Protein AF-A0A2N9M870-F1 (afdb_monomer)

Mean predicted aligned error: 6.19 Å

Organism: NCBI:txid2043161

Nearest PDB structures (foldseek):
  7s2l-assembly2_D-2  TM=5.302E-01  e=2.280E-01  uncultured bacterium
  2x3f-assembly1_B  TM=4.631E-01  e=1.751E-01  Staphylococcus aureus subsp. aureus MRSA252
  3ag5-assembly1_A  TM=4.299E-01  e=1.259E-01  Staphylococcus aureus subsp. aureus NCTC 8325
  5kwv-assembly1_B  TM=4.714E-01  e=1.998E-01  Neisseria gonorrhoeae NCCP11945
  3inn-assembly1_B  TM=4.013E-01  e=1.871E-01  Brucella melitensis

Secondary structure (DSSP, 8-state):
-------HHHHHHHHHHHHHTT---EEEE-S---HHHHHHHHHHHTTT-SEEEE----S-GGGGTT--HHHHHHHHHHHHHHHT--EEE-GGGGGGSPTT----S------

pLDDT: mean 86.86, std 14.61, range [36.31, 98.31]

Structure (mmCIF, N/CA/C/O backbone):
data_AF-A0A2N9M870-F1
#
_entry.id   AF-A0A2N9M870-F1
#
loop_
_atom_site.group_PDB
_atom_site.id
_atom_site.type_symbol
_atom_site.label_atom_id
_atom_site.label_alt_id
_atom_site.label_comp_id
_atom_site.label_asym_id
_atom_site.label_entity_id
_atom_site.label_seq_id
_atom_site.pdbx_PDB_ins_code
_atom_site.Cartn_x
_atom_site.Cartn_y
_atom_site.Cartn_z
_atom_site.occupancy
_atom_site.B_iso_or_equiv
_atom_site.auth_seq_id
_atom_site.auth_comp_id
_atom_site.auth_asym_id
_atom_site.auth_atom_id
_atom_site.pdbx_PDB_model_num
ATOM 1 N N . MET A 1 1 ? 19.328 11.878 24.550 1.00 36.31 1 MET A N 1
ATOM 2 C CA . MET A 1 1 ? 18.049 12.052 23.831 1.00 36.31 1 MET A CA 1
ATOM 3 C C . MET A 1 1 ? 18.118 11.146 22.608 1.00 36.31 1 MET A C 1
ATOM 5 O O . MET A 1 1 ? 18.674 11.537 21.594 1.00 36.31 1 MET A O 1
ATOM 9 N N . GLY A 1 2 ? 17.770 9.870 22.789 1.00 44.09 2 GLY A N 1
ATOM 10 C CA . GLY A 1 2 ? 17.931 8.840 21.761 1.00 44.09 2 GLY A CA 1
ATOM 11 C C . GLY A 1 2 ? 16.739 8.855 20.816 1.00 44.09 2 GLY A C 1
ATOM 12 O O . GLY A 1 2 ? 15.599 8.916 21.269 1.00 44.09 2 GLY A O 1
ATOM 13 N N . VAL A 1 3 ? 17.005 8.829 19.516 1.00 44.38 3 VAL A N 1
ATOM 14 C CA . VAL A 1 3 ? 15.977 8.613 18.500 1.00 44.38 3 VAL A CA 1
ATOM 15 C C . VAL A 1 3 ? 15.349 7.236 18.740 1.00 44.38 3 VAL A C 1
ATOM 17 O O . VAL A 1 3 ? 16.008 6.212 18.589 1.00 44.38 3 VAL A O 1
ATOM 20 N N . HIS A 1 4 ? 14.089 7.197 19.176 1.00 42.50 4 HIS A N 1
ATOM 21 C CA . HIS A 1 4 ? 13.320 5.957 19.203 1.00 42.50 4 HIS A CA 1
ATOM 22 C C . HIS A 1 4 ? 13.037 5.569 17.749 1.00 42.50 4 HIS A C 1
ATOM 24 O O . HIS A 1 4 ? 12.083 6.044 17.135 1.00 42.50 4 HIS A O 1
ATOM 30 N N . ALA A 1 5 ? 13.880 4.713 17.177 1.00 46.94 5 ALA A N 1
ATOM 31 C CA . ALA A 1 5 ? 13.454 3.886 16.064 1.00 46.94 5 ALA A CA 1
ATOM 32 C C . ALA A 1 5 ? 12.402 2.924 16.629 1.00 46.94 5 ALA A C 1
ATOM 34 O O . ALA A 1 5 ? 12.737 1.896 17.204 1.00 46.94 5 ALA A O 1
ATOM 35 N N . VAL A 1 6 ? 11.132 3.326 16.555 1.00 54.53 6 VAL A N 1
ATOM 36 C CA . VAL A 1 6 ? 9.982 2.481 16.890 1.00 54.53 6 VAL A CA 1
ATOM 37 C C . VAL A 1 6 ? 10.107 1.220 16.035 1.00 54.53 6 VAL A C 1
ATOM 39 O O . VAL A 1 6 ? 10.134 1.333 14.796 1.00 54.53 6 VAL A O 1
ATOM 42 N N . PHE A 1 7 ? 10.279 0.063 16.684 1.00 59.41 7 PHE A N 1
ATOM 43 C CA . PHE A 1 7 ? 10.456 -1.212 15.995 1.00 59.41 7 PHE A CA 1
ATOM 44 C C . PHE A 1 7 ? 9.234 -1.465 15.095 1.00 59.41 7 PHE A C 1
ATOM 46 O O . PHE A 1 7 ? 8.151 -0.948 15.380 1.00 59.41 7 PHE A O 1
ATOM 53 N N . PRO A 1 8 ? 9.366 -2.206 13.982 1.00 63.94 8 PRO A N 1
ATOM 54 C CA . PRO A 1 8 ? 8.231 -2.501 13.105 1.00 63.94 8 PRO A CA 1
ATOM 55 C C . PRO A 1 8 ? 7.004 -3.028 13.869 1.00 63.94 8 PRO A C 1
ATOM 57 O O . PRO A 1 8 ? 5.889 -2.567 13.624 1.00 63.94 8 PRO A O 1
ATOM 60 N N . ASP A 1 9 ? 7.233 -3.884 14.867 1.00 72.19 9 ASP A N 1
ATOM 61 C CA . ASP A 1 9 ? 6.189 -4.468 15.716 1.00 72.19 9 ASP A CA 1
ATOM 62 C C . ASP A 1 9 ? 5.413 -3.415 16.519 1.00 72.19 9 ASP A C 1
ATOM 64 O O . ASP A 1 9 ? 4.189 -3.489 16.618 1.00 72.19 9 ASP A O 1
ATOM 68 N N . ASP A 1 10 ? 6.091 -2.376 17.011 1.00 80.50 10 ASP A N 1
ATOM 69 C CA . ASP A 1 10 ? 5.455 -1.282 17.749 1.00 80.50 10 ASP A CA 1
ATOM 70 C C . ASP A 1 10 ? 4.529 -0.452 16.839 1.00 80.50 10 ASP A C 1
ATOM 72 O O . ASP A 1 10 ? 3.497 0.056 17.283 1.00 80.50 10 ASP A O 1
ATOM 76 N N . ARG A 1 11 ? 4.858 -0.324 15.544 1.00 86.00 11 ARG A N 1
ATOM 77 C CA . ARG A 1 11 ? 4.012 0.396 14.571 1.00 86.00 11 ARG A CA 1
ATOM 78 C C . ARG A 1 11 ? 2.778 -0.410 14.198 1.00 86.00 11 ARG A C 1
ATOM 80 O O . ARG A 1 11 ? 1.691 0.157 14.110 1.00 86.00 11 ARG A O 1
ATOM 87 N N . LEU A 1 12 ? 2.934 -1.719 14.003 1.00 91.38 12 LEU A N 1
ATOM 88 C CA . LEU A 1 12 ? 1.811 -2.621 13.744 1.00 91.38 12 LEU A CA 1
ATOM 89 C C . LEU A 1 12 ? 0.869 -2.681 14.950 1.00 91.38 12 LEU A C 1
ATOM 91 O O . LEU A 1 12 ? -0.345 -2.581 14.783 1.00 91.38 12 LEU A O 1
ATOM 95 N N . ALA A 1 13 ? 1.423 -2.758 16.163 1.00 93.19 13 ALA A N 1
ATOM 96 C CA . ALA A 1 13 ? 0.651 -2.698 17.398 1.00 93.19 13 ALA A CA 1
ATOM 97 C C . ALA A 1 13 ? -0.111 -1.371 17.533 1.00 93.19 13 ALA A C 1
ATOM 99 O O . ALA A 1 13 ? -1.284 -1.378 17.902 1.00 93.19 13 ALA A O 1
ATOM 100 N N . ALA A 1 14 ? 0.515 -0.241 17.186 1.00 93.44 14 ALA A N 1
ATOM 101 C CA . ALA A 1 14 ? -0.146 1.060 17.197 1.00 93.44 14 ALA A CA 1
ATOM 102 C C . ALA A 1 14 ? -1.294 1.146 16.178 1.00 93.44 14 ALA A C 1
ATOM 104 O O . ALA A 1 14 ? -2.386 1.575 16.545 1.00 93.44 14 ALA A O 1
ATOM 105 N N . LEU A 1 15 ? -1.085 0.703 14.929 1.00 94.94 15 LEU A N 1
ATOM 106 C CA . LEU A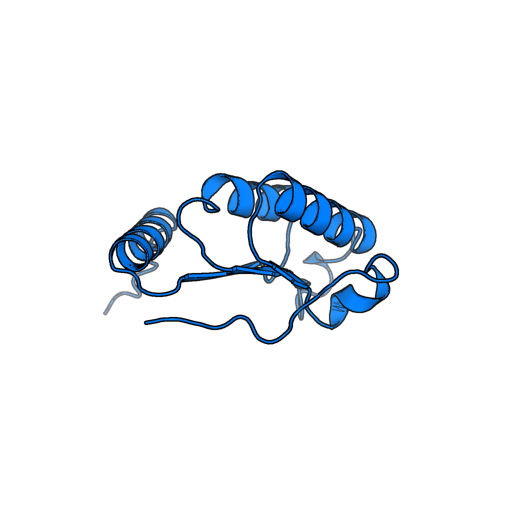 1 15 ? -2.148 0.649 13.915 1.00 94.94 15 LEU A CA 1
ATOM 107 C C . LEU A 1 15 ? -3.321 -0.202 14.403 1.00 94.94 15 LEU A C 1
ATOM 109 O O . LEU A 1 15 ? -4.462 0.250 14.372 1.00 94.94 15 LEU A O 1
ATOM 113 N N . LYS A 1 16 ? -3.036 -1.390 14.938 1.00 96.44 16 LYS A N 1
ATOM 114 C CA . LYS A 1 16 ? -4.066 -2.266 15.493 1.00 96.44 16 LYS A CA 1
ATOM 115 C C . LYS A 1 16 ? -4.832 -1.600 16.637 1.00 96.44 16 LYS A C 1
ATOM 117 O O . LYS A 1 16 ? -6.057 -1.585 16.614 1.00 96.44 16 LYS A O 1
ATOM 122 N N . ALA A 1 17 ? -4.131 -0.981 17.585 1.00 96.50 17 ALA A N 1
ATOM 123 C CA . ALA A 1 17 ? -4.755 -0.299 18.716 1.00 96.50 17 ALA A CA 1
ATOM 124 C C . ALA A 1 17 ? -5.588 0.930 18.304 1.00 96.50 17 ALA A C 1
ATOM 126 O O . ALA A 1 17 ? -6.564 1.258 18.977 1.00 96.50 17 ALA A O 1
ATOM 127 N N . PHE A 1 18 ? -5.212 1.634 17.232 1.00 95.75 18 PHE A N 1
ATOM 128 C CA . PHE A 1 18 ? -6.014 2.731 16.687 1.00 95.75 18 PHE A CA 1
ATOM 129 C C . PHE A 1 18 ? -7.277 2.217 16.004 1.00 95.75 18 PHE A C 1
ATOM 131 O O . PHE A 1 18 ? -8.365 2.700 16.319 1.00 95.75 18 PHE A O 1
ATOM 138 N N . HIS A 1 19 ? -7.148 1.191 15.165 1.00 96.06 19 HIS A N 1
ATOM 139 C CA . HIS A 1 19 ? -8.285 0.565 14.501 1.00 96.06 19 HIS A CA 1
ATOM 140 C C . HIS A 1 19 ? -9.299 -0.001 15.510 1.00 96.06 19 HIS A C 1
ATOM 142 O O . HIS A 1 19 ? -10.491 0.272 15.416 1.00 96.06 19 HIS A O 1
ATOM 148 N N . GLU A 1 20 ? -8.832 -0.694 16.556 1.00 96.31 20 GLU A N 1
ATOM 149 C CA . GLU A 1 20 ? -9.680 -1.213 17.646 1.00 96.31 20 GLU A CA 1
ATOM 150 C C . GLU A 1 20 ? -10.431 -0.110 18.416 1.00 96.31 20 GLU A C 1
ATOM 152 O O . GLU A 1 20 ? -11.459 -0.377 19.038 1.00 96.31 20 GLU A O 1
ATOM 157 N N . LYS A 1 21 ? -9.944 1.136 18.369 1.00 96.50 21 LYS A N 1
ATOM 158 C CA . LYS A 1 21 ? -10.600 2.315 18.958 1.00 96.50 21 LYS A CA 1
ATOM 159 C C . LYS A 1 21 ? -11.516 3.056 17.980 1.00 96.50 21 LYS A C 1
ATOM 161 O O . LYS A 1 21 ? -12.025 4.113 18.340 1.00 96.50 21 LYS A O 1
ATOM 166 N N . GLY A 1 22 ? -11.717 2.534 16.771 1.00 94.75 22 GLY A N 1
ATOM 167 C CA . GLY A 1 22 ? -12.519 3.171 15.725 1.00 94.75 22 GLY A CA 1
ATOM 168 C C . GLY A 1 22 ? -11.817 4.327 15.009 1.00 94.75 22 GLY A C 1
ATOM 169 O O . GLY A 1 22 ? -12.457 5.040 14.244 1.00 94.75 22 GLY A O 1
ATOM 170 N N . ILE A 1 23 ? -10.513 4.524 15.233 1.00 94.69 23 ILE A N 1
ATOM 171 C CA . ILE A 1 23 ? -9.737 5.550 14.532 1.00 94.69 23 ILE A CA 1
ATOM 172 C C . ILE A 1 23 ? -9.336 4.989 13.173 1.00 94.69 23 ILE A C 1
ATOM 174 O O . ILE A 1 23 ? -8.639 3.977 13.112 1.00 94.69 23 ILE A O 1
ATOM 178 N N . PHE A 1 24 ? -9.724 5.678 12.100 1.00 94.25 24 PHE A N 1
ATOM 179 C CA . PHE A 1 24 ? -9.385 5.290 10.734 1.00 94.25 24 PHE A CA 1
ATOM 180 C C . PHE A 1 24 ? -7.870 5.136 10.530 1.00 94.25 24 PHE A C 1
ATOM 182 O O . PHE A 1 24 ? -7.099 6.084 10.724 1.00 94.25 24 PHE A O 1
ATOM 189 N N . THR A 1 25 ? -7.439 3.960 10.079 1.00 95.62 25 THR A N 1
ATOM 190 C CA . THR A 1 25 ? -6.031 3.635 9.832 1.00 95.62 25 THR A CA 1
ATOM 191 C C . THR A 1 25 ? -5.714 3.528 8.348 1.00 95.62 25 THR A C 1
ATOM 193 O O . THR A 1 25 ? -6.500 3.059 7.532 1.00 95.62 25 THR A O 1
ATOM 196 N N . TRP A 1 26 ? -4.514 3.944 7.961 1.00 95.19 26 TRP A N 1
ATOM 197 C CA . TRP A 1 26 ? -4.072 3.804 6.580 1.00 95.19 26 TRP A CA 1
ATOM 198 C C . TRP A 1 26 ? -2.573 3.569 6.497 1.00 95.19 26 TRP A C 1
ATOM 200 O O . TRP A 1 26 ? -1.810 3.987 7.370 1.00 95.19 26 TRP A O 1
ATOM 210 N N . VAL A 1 27 ? -2.160 2.905 5.422 1.00 95.12 27 VAL A N 1
ATOM 211 C CA . VAL A 1 27 ? -0.757 2.609 5.120 1.00 95.12 27 VAL A CA 1
ATOM 212 C C . VAL A 1 27 ? -0.459 3.072 3.700 1.00 95.12 27 VAL A C 1
ATOM 214 O O . VAL A 1 27 ? -1.176 2.700 2.773 1.00 95.12 27 VAL A O 1
ATOM 217 N N . SER A 1 28 ? 0.594 3.877 3.526 1.00 94.50 28 SER A N 1
ATOM 218 C CA . SER A 1 28 ? 1.183 4.113 2.203 1.00 94.50 28 SER A CA 1
ATOM 219 C C . SER A 1 28 ? 2.277 3.086 1.955 1.00 94.50 28 SER A C 1
ATOM 221 O O . SER A 1 28 ? 3.196 2.949 2.763 1.00 94.50 28 SER A O 1
ATOM 223 N N . LEU A 1 29 ? 2.160 2.343 0.861 1.00 93.75 29 LEU A N 1
ATOM 224 C CA . LEU A 1 29 ? 3.134 1.354 0.416 1.00 93.75 29 LEU A CA 1
ATOM 225 C C . LEU A 1 29 ? 4.166 2.054 -0.464 1.00 93.75 29 LEU A C 1
ATOM 227 O O . LEU A 1 29 ? 4.260 1.809 -1.664 1.00 93.75 29 LEU A O 1
ATOM 231 N N . GLU A 1 30 ? 4.904 2.978 0.148 1.00 89.31 30 GLU A N 1
ATOM 232 C CA . GLU A 1 30 ? 5.966 3.727 -0.506 1.00 89.31 30 GLU A CA 1
ATOM 233 C C . GLU A 1 30 ? 7.127 4.048 0.462 1.00 89.31 30 GLU A C 1
ATOM 235 O O . GLU A 1 30 ? 6.905 4.254 1.660 1.00 89.31 30 GLU A O 1
ATOM 240 N N . PRO A 1 31 ? 8.371 4.125 -0.044 1.00 88.94 31 PRO A N 1
ATOM 241 C CA . PRO A 1 31 ? 8.767 3.704 -1.386 1.00 88.94 31 PRO A CA 1
ATOM 242 C C . PRO A 1 31 ? 8.623 2.184 -1.591 1.00 88.94 31 PRO A C 1
ATOM 244 O O . PRO A 1 31 ? 9.043 1.396 -0.747 1.00 88.94 31 PRO A O 1
ATOM 247 N N . THR A 1 32 ? 8.074 1.768 -2.737 1.00 90.06 32 THR A N 1
ATOM 248 C CA . THR A 1 32 ? 7.995 0.342 -3.098 1.00 90.06 32 THR A CA 1
ATOM 249 C C . THR A 1 32 ? 9.368 -0.156 -3.544 1.00 90.06 32 THR A C 1
ATOM 251 O O . THR A 1 32 ? 9.834 0.208 -4.621 1.00 90.06 32 THR A O 1
ATOM 254 N N . LEU A 1 33 ? 10.008 -0.985 -2.720 1.00 87.19 33 LEU A N 1
ATOM 255 C CA . LEU A 1 33 ? 11.314 -1.593 -3.013 1.00 87.19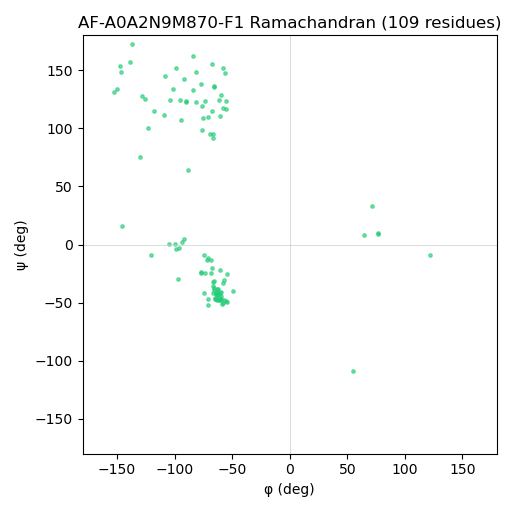 33 LEU A CA 1
ATOM 256 C C . LEU A 1 33 ? 11.201 -3.015 -3.571 1.00 87.19 33 LEU A C 1
ATOM 258 O O . LEU A 1 33 ? 12.062 -3.449 -4.328 1.00 87.19 33 LEU A O 1
ATOM 262 N N . ASP A 1 34 ? 10.148 -3.731 -3.186 1.00 88.62 34 ASP A N 1
ATOM 263 C CA . ASP A 1 34 ? 9.922 -5.129 -3.534 1.00 88.62 34 ASP A CA 1
ATOM 264 C C . ASP A 1 34 ? 8.416 -5.404 -3.604 1.00 88.62 34 ASP A C 1
ATOM 266 O O . ASP A 1 34 ? 7.660 -5.003 -2.714 1.00 88.62 34 ASP A O 1
ATOM 270 N N . VAL A 1 35 ? 7.987 -6.085 -4.669 1.00 93.44 35 VAL A N 1
ATOM 271 C CA . VAL A 1 35 ? 6.572 -6.405 -4.907 1.00 93.44 35 VAL A CA 1
ATOM 272 C C . VAL A 1 35 ? 6.046 -7.342 -3.824 1.00 93.44 35 VAL A C 1
ATOM 274 O O . VAL A 1 35 ? 4.980 -7.089 -3.260 1.00 93.44 35 VAL A O 1
ATOM 277 N N . GLU A 1 36 ? 6.797 -8.396 -3.501 1.00 95.62 36 GLU A N 1
ATOM 278 C CA . GLU A 1 36 ? 6.346 -9.417 -2.551 1.00 95.62 36 GLU A CA 1
ATOM 279 C C . GLU A 1 36 ? 6.199 -8.849 -1.141 1.00 95.62 36 GLU A C 1
ATOM 281 O O . GLU A 1 36 ? 5.221 -9.136 -0.454 1.00 95.62 36 GLU A O 1
ATOM 286 N N . SER A 1 37 ? 7.119 -7.979 -0.729 1.00 94.12 37 SER A N 1
ATOM 287 C CA . SER A 1 37 ? 7.075 -7.301 0.564 1.00 94.12 37 SER A CA 1
ATOM 288 C C . SER A 1 37 ? 5.832 -6.424 0.700 1.00 94.12 37 SER A C 1
ATOM 290 O O . SER A 1 37 ? 5.142 -6.497 1.718 1.00 94.12 37 SER A O 1
ATOM 292 N N . SER A 1 38 ? 5.490 -5.635 -0.324 1.00 96.00 38 SER A N 1
ATOM 293 C CA . SER A 1 38 ? 4.275 -4.814 -0.298 1.00 96.00 38 SER A CA 1
ATOM 294 C C . SER A 1 38 ? 3.008 -5.677 -0.219 1.00 96.00 38 SER A C 1
ATOM 296 O O . SER A 1 38 ? 2.113 -5.379 0.573 1.00 96.00 38 SER A O 1
ATOM 298 N N . LEU A 1 39 ? 2.936 -6.778 -0.976 1.00 98.00 39 LEU A N 1
ATOM 299 C CA . LEU A 1 39 ? 1.810 -7.720 -0.909 1.00 98.00 39 LEU A CA 1
ATOM 300 C C . LEU A 1 39 ? 1.716 -8.396 0.469 1.00 98.00 39 LEU A C 1
ATOM 302 O O . LEU A 1 39 ? 0.624 -8.521 1.026 1.00 98.00 39 LEU A O 1
ATOM 306 N N . ALA A 1 40 ? 2.851 -8.790 1.048 1.00 97.31 40 ALA A N 1
ATOM 307 C CA . ALA A 1 40 ? 2.915 -9.399 2.371 1.00 97.31 40 ALA A CA 1
ATOM 308 C C . ALA A 1 40 ? 2.439 -8.439 3.469 1.00 97.31 40 ALA A C 1
ATOM 310 O O . ALA A 1 40 ? 1.720 -8.867 4.370 1.00 97.31 40 ALA A O 1
ATOM 311 N N . ILE A 1 41 ? 2.767 -7.145 3.377 1.00 96.06 41 ILE A N 1
ATOM 312 C CA . ILE A 1 41 ? 2.262 -6.121 4.303 1.00 96.06 41 ILE A CA 1
ATOM 313 C C . ILE A 1 41 ? 0.738 -6.048 4.234 1.00 96.06 41 ILE A C 1
ATOM 315 O O . ILE A 1 41 ? 0.084 -6.087 5.277 1.00 96.06 41 ILE A O 1
ATOM 319 N N . VAL A 1 42 ? 0.156 -5.995 3.034 1.00 97.75 42 VAL A N 1
ATOM 320 C CA . VAL A 1 42 ? -1.306 -5.980 2.865 1.00 97.75 42 VAL A CA 1
ATOM 321 C C . VAL A 1 42 ? -1.926 -7.225 3.505 1.00 97.75 42 VAL A C 1
ATOM 323 O O . VAL A 1 42 ? -2.808 -7.108 4.354 1.00 97.75 42 VAL A O 1
ATOM 326 N N . VAL A 1 43 ? -1.410 -8.420 3.200 1.00 98.06 43 VAL A N 1
ATOM 327 C CA . VAL A 1 43 ? -1.903 -9.678 3.7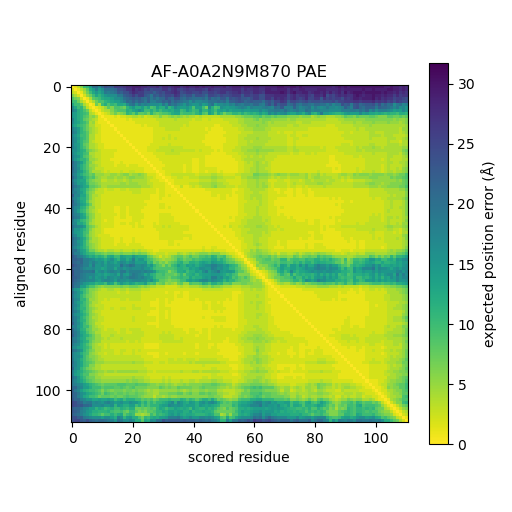89 1.00 98.06 43 VAL A CA 1
ATOM 328 C C . VAL A 1 43 ? -1.766 -9.692 5.313 1.00 98.06 43 VAL A C 1
ATOM 330 O O . VAL A 1 43 ? -2.688 -10.122 5.998 1.00 98.06 43 VAL A O 1
ATOM 333 N N . ALA A 1 44 ? -0.664 -9.203 5.872 1.00 96.88 44 ALA A N 1
ATOM 334 C CA . ALA A 1 44 ? -0.440 -9.218 7.315 1.00 96.88 44 ALA A CA 1
ATOM 335 C C . ALA A 1 44 ? -1.297 -8.194 8.079 1.00 96.88 44 ALA A C 1
ATOM 337 O O . ALA A 1 44 ? -1.549 -8.379 9.270 1.00 96.88 44 ALA A O 1
ATOM 338 N N . THR A 1 45 ? -1.731 -7.114 7.420 1.00 97.25 45 THR A N 1
ATOM 339 C CA . THR A 1 45 ? -2.303 -5.940 8.103 1.00 97.25 45 THR A CA 1
ATOM 340 C C . THR A 1 45 ? -3.739 -5.600 7.708 1.00 97.25 45 THR A C 1
ATOM 342 O O . THR A 1 45 ? -4.370 -4.798 8.391 1.00 97.25 45 THR A O 1
ATOM 345 N N . HIS A 1 46 ? -4.306 -6.242 6.679 1.00 97.06 46 HIS A N 1
ATOM 346 C CA . HIS A 1 46 ? -5.662 -5.959 6.179 1.00 97.06 46 HIS A CA 1
ATOM 347 C C . HIS A 1 46 ? -6.775 -6.034 7.237 1.00 97.06 46 HIS A C 1
ATOM 349 O O . HIS A 1 46 ? -7.800 -5.382 7.083 1.00 97.06 46 HIS A O 1
ATOM 355 N N . GLY A 1 47 ? -6.582 -6.799 8.318 1.00 97.00 47 GLY A N 1
ATOM 356 C CA . GLY A 1 47 ? -7.549 -6.892 9.415 1.00 97.00 47 GLY A CA 1
ATOM 357 C C . GLY A 1 47 ? -7.605 -5.669 10.338 1.00 97.00 47 GLY A C 1
ATOM 358 O O . GLY A 1 47 ? -8.473 -5.621 11.201 1.00 97.00 47 GLY A O 1
ATOM 359 N N . PHE A 1 48 ? -6.674 -4.719 10.210 1.00 96.62 48 PHE A N 1
ATOM 360 C CA . PHE A 1 48 ? -6.624 -3.506 11.035 1.00 96.62 48 PHE A CA 1
ATOM 361 C C . PHE A 1 48 ? -6.120 -2.263 10.279 1.00 96.62 48 PHE A C 1
ATOM 363 O O . PHE A 1 48 ? -5.739 -1.262 10.892 1.00 96.62 48 PHE A O 1
ATOM 370 N N . VAL A 1 49 ? -6.101 -2.320 8.945 1.00 96.81 49 VAL A N 1
ATOM 371 C CA . VAL A 1 49 ? -5.780 -1.196 8.059 1.00 96.81 49 VAL A CA 1
ATOM 372 C C . VAL A 1 49 ? -6.996 -0.900 7.191 1.00 96.81 49 VAL A C 1
ATOM 374 O O . VAL A 1 49 ? -7.385 -1.717 6.360 1.00 96.81 49 VAL A O 1
ATOM 377 N N . ASP A 1 50 ? -7.581 0.283 7.368 1.00 95.62 50 ASP A N 1
ATOM 378 C CA . ASP A 1 50 ? -8.819 0.674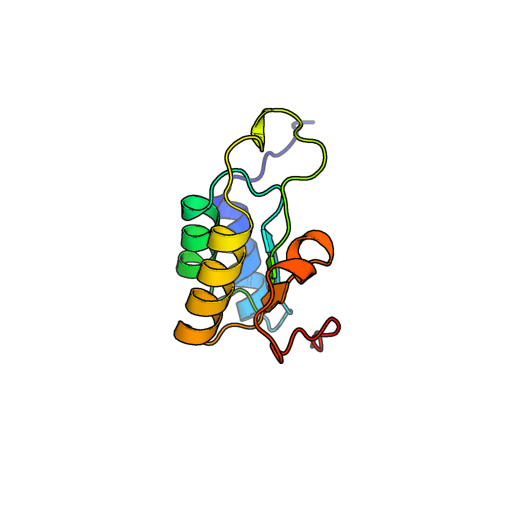 6.688 1.00 95.62 50 ASP A CA 1
ATOM 379 C C . ASP A 1 50 ? -8.624 1.073 5.219 1.00 95.62 50 ASP A C 1
ATOM 3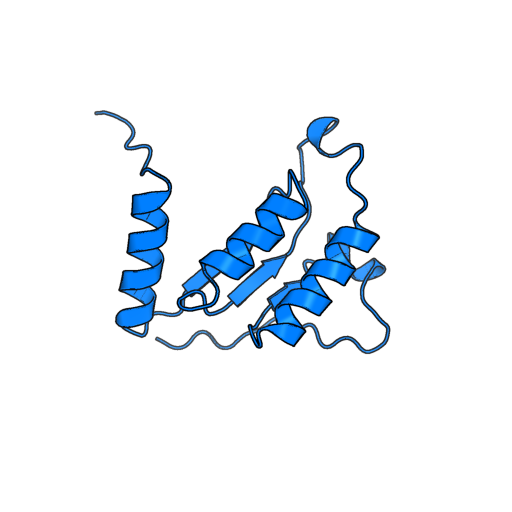81 O O . ASP A 1 50 ? -9.586 1.036 4.439 1.00 95.62 50 ASP A O 1
ATOM 385 N N . LEU A 1 51 ? -7.406 1.489 4.852 1.00 95.75 51 LEU A N 1
ATOM 386 C CA . LEU A 1 51 ? -7.035 1.925 3.507 1.00 95.75 51 LEU A CA 1
ATOM 387 C C . LEU A 1 51 ? -5.547 1.700 3.207 1.00 95.75 51 LEU A C 1
ATOM 389 O O . LEU A 1 51 ? -4.674 2.180 3.933 1.00 95.75 51 LEU A O 1
ATOM 393 N N . PHE A 1 52 ? -5.260 1.095 2.056 1.00 96.31 52 PHE A N 1
ATOM 394 C CA . PHE A 1 52 ? -3.913 1.046 1.485 1.00 96.31 52 PHE A CA 1
ATOM 395 C C . PHE A 1 52 ? -3.744 2.071 0.363 1.00 96.31 52 PHE A C 1
ATOM 397 O O . PHE A 1 52 ? -4.583 2.173 -0.528 1.00 96.31 52 PHE A O 1
ATOM 404 N N . LYS A 1 53 ? -2.643 2.818 0.366 1.00 95.62 53 LYS A N 1
ATOM 405 C CA . LYS A 1 53 ? -2.223 3.646 -0.771 1.00 95.62 53 LYS A CA 1
ATOM 406 C C . LYS A 1 53 ? -1.067 2.945 -1.468 1.00 95.62 53 LYS A C 1
ATOM 408 O O . LYS A 1 53 ? -0.087 2.588 -0.820 1.00 95.62 53 LYS A O 1
ATOM 413 N N . VAL A 1 54 ? -1.203 2.700 -2.763 1.00 95.81 54 VAL A N 1
ATOM 414 C CA . VAL A 1 54 ? -0.250 1.932 -3.568 1.00 95.81 54 VAL A CA 1
ATOM 415 C C . VAL A 1 54 ? 0.462 2.901 -4.502 1.00 95.81 54 VAL A C 1
ATOM 417 O O . VAL A 1 54 ? -0.175 3.434 -5.410 1.00 95.81 54 VAL A O 1
ATOM 420 N N . GLY A 1 55 ? 1.758 3.126 -4.282 1.00 93.25 55 GLY A N 1
ATOM 421 C CA . GLY A 1 55 ? 2.571 4.079 -5.047 1.00 93.25 55 GLY A CA 1
ATOM 422 C C . GLY A 1 55 ? 3.953 3.535 -5.410 1.00 93.25 55 GLY A C 1
ATOM 423 O O . GLY A 1 55 ? 4.349 2.445 -4.979 1.00 93.25 55 GLY A O 1
ATOM 424 N N . LYS A 1 56 ? 4.703 4.267 -6.243 1.00 89.00 56 LYS A N 1
ATOM 425 C CA . LYS A 1 56 ? 6.058 3.863 -6.656 1.00 89.00 56 LYS A CA 1
ATOM 426 C C . LYS A 1 56 ? 7.122 4.284 -5.647 1.00 89.00 56 LYS A C 1
ATOM 428 O O . LYS A 1 56 ? 6.967 5.197 -4.845 1.00 89.00 56 LYS A O 1
ATOM 433 N N . ALA A 1 57 ? 8.284 3.647 -5.756 1.00 81.69 57 ALA A N 1
ATOM 434 C CA . ALA A 1 57 ? 9.526 4.189 -5.221 1.00 81.69 57 ALA A CA 1
ATOM 435 C C . ALA A 1 57 ? 9.927 5.467 -5.980 1.00 81.69 57 ALA A C 1
ATOM 437 O O . ALA A 1 57 ? 10.584 5.411 -7.023 1.00 81.69 57 ALA A O 1
ATOM 438 N N . ASN A 1 58 ? 9.560 6.626 -5.441 1.00 71.56 58 ASN A N 1
ATOM 439 C CA . ASN A 1 58 ? 10.046 7.916 -5.923 1.00 71.56 58 ASN A CA 1
ATOM 440 C C . ASN A 1 58 ? 11.448 8.211 -5.347 1.00 71.56 58 ASN A C 1
ATOM 442 O O . ASN A 1 58 ? 11.777 7.794 -4.240 1.00 71.56 58 ASN A O 1
ATOM 446 N N . TYR A 1 59 ? 12.295 8.923 -6.101 1.00 70.56 59 TYR A N 1
ATOM 447 C CA . TYR A 1 59 ? 13.631 9.401 -5.677 1.00 70.56 59 TYR A CA 1
ATOM 448 C C . TYR A 1 59 ? 14.704 8.339 -5.359 1.00 70.56 59 TYR A C 1
ATOM 450 O O . TYR A 1 59 ? 15.795 8.689 -4.916 1.00 70.56 59 TYR A O 1
ATOM 458 N N . LEU A 1 60 ? 14.445 7.059 -5.636 1.00 70.69 60 LEU A N 1
ATOM 459 C CA . LEU A 1 60 ? 15.372 5.956 -5.345 1.00 70.69 60 LEU A CA 1
ATOM 460 C C . LEU A 1 60 ? 16.300 5.561 -6.506 1.00 70.69 60 LEU A C 1
ATOM 462 O O . LEU A 1 60 ? 17.120 4.658 -6.356 1.00 70.69 60 LEU A 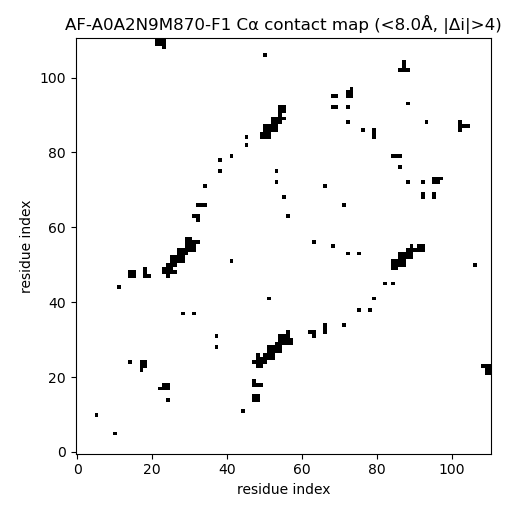O 1
ATOM 466 N N . GLY A 1 61 ? 16.228 6.256 -7.645 1.00 69.81 61 GLY A N 1
ATOM 467 C CA . GLY A 1 61 ? 17.190 6.121 -8.743 1.00 69.81 61 GLY A CA 1
ATOM 468 C C . GLY A 1 61 ? 17.353 4.680 -9.233 1.00 69.81 61 GLY A C 1
ATOM 469 O O . GLY A 1 61 ? 16.476 4.143 -9.900 1.00 69.81 61 GLY A O 1
ATOM 470 N N . GLU A 1 62 ? 18.501 4.064 -8.941 1.00 66.69 62 GLU A N 1
ATOM 471 C CA . GLU A 1 62 ? 18.822 2.703 -9.388 1.00 66.69 62 GLU A CA 1
ATOM 472 C C . GLU A 1 62 ? 18.126 1.604 -8.586 1.00 66.69 62 GLU A C 1
ATOM 474 O O . GLU A 1 62 ? 17.893 0.529 -9.126 1.00 66.69 62 GLU A O 1
ATOM 479 N N . TYR A 1 63 ? 17.734 1.873 -7.339 1.00 66.19 63 TYR A N 1
ATOM 480 C CA . TYR A 1 63 ? 17.101 0.880 -6.463 1.00 66.19 63 TYR A CA 1
ATOM 481 C C . TYR A 1 63 ? 15.674 0.517 -6.890 1.00 66.19 63 TYR A C 1
ATOM 483 O O . TYR A 1 63 ? 15.119 -0.458 -6.400 1.00 66.19 63 TYR A O 1
ATOM 491 N N . SER A 1 64 ? 15.085 1.283 -7.812 1.00 66.56 64 SER A N 1
ATOM 492 C CA . SER A 1 64 ? 13.807 0.962 -8.447 1.00 66.56 64 SER A CA 1
ATOM 493 C C . SER A 1 64 ? 13.952 0.466 -9.893 1.00 66.56 64 SER A C 1
ATOM 495 O O . SER A 1 64 ? 12.949 0.150 -10.541 1.00 66.56 64 SER A O 1
ATOM 497 N N . LYS A 1 65 ? 15.186 0.360 -10.418 1.00 65.81 65 LYS A N 1
ATOM 498 C CA . LYS A 1 65 ? 15.450 -0.238 -11.734 1.00 65.81 65 LYS A CA 1
ATOM 499 C C . LYS A 1 65 ? 15.226 -1.747 -11.631 1.00 65.81 65 LYS A C 1
ATOM 501 O O . LYS A 1 65 ? 16.012 -2.450 -11.010 1.00 65.81 65 LYS A O 1
ATOM 506 N N . GLY A 1 66 ? 14.164 -2.235 -12.263 1.00 78.31 66 GLY A N 1
ATOM 507 C CA . GLY A 1 66 ? 13.860 -3.668 -12.348 1.00 78.31 66 GLY A CA 1
ATOM 508 C C . GLY A 1 66 ? 12.498 -4.063 -11.787 1.00 78.31 66 GLY A C 1
ATOM 509 O O . GLY A 1 66 ? 12.071 -5.187 -12.022 1.00 78.31 66 GLY A O 1
ATOM 510 N N . LEU A 1 67 ? 11.792 -3.152 -11.110 1.00 88.25 67 LEU A N 1
ATOM 511 C CA . LEU A 1 67 ? 10.401 -3.393 -10.741 1.00 88.25 67 LEU A CA 1
ATOM 512 C C . LEU A 1 67 ? 9.504 -3.269 -11.975 1.00 88.25 67 LEU A C 1
ATOM 514 O O . LEU A 1 67 ? 9.469 -2.227 -12.635 1.00 88.25 67 LEU A O 1
ATOM 518 N N . ASP A 1 68 ? 8.759 -4.334 -12.258 1.00 93.25 68 ASP A N 1
ATOM 519 C CA . ASP A 1 68 ? 7.649 -4.286 -13.198 1.00 93.25 68 ASP A CA 1
ATOM 520 C C . ASP A 1 68 ? 6.459 -3.603 -12.517 1.00 93.25 68 ASP A C 1
ATOM 522 O O . ASP A 1 68 ? 5.720 -4.181 -11.719 1.00 93.25 68 ASP A O 1
ATOM 526 N N . TRP A 1 69 ? 6.297 -2.317 -12.813 1.00 93.56 69 TRP A N 1
ATOM 527 C CA . TRP A 1 69 ? 5.226 -1.514 -12.242 1.00 93.56 69 TRP A CA 1
ATOM 528 C C . TRP A 1 69 ? 3.835 -1.914 -12.741 1.00 93.56 69 TRP A C 1
ATOM 530 O O . TRP A 1 69 ? 2.853 -1.652 -12.042 1.00 93.56 69 TRP A O 1
ATOM 540 N N . GLN A 1 70 ? 3.739 -2.531 -13.922 1.00 95.31 70 GLN A N 1
ATOM 541 C CA . GLN A 1 70 ? 2.477 -3.058 -14.422 1.00 95.31 70 GLN A CA 1
ATOM 542 C C . GLN A 1 70 ? 2.075 -4.282 -13.604 1.00 95.31 70 GLN A C 1
ATOM 544 O O . GLN A 1 70 ? 0.972 -4.299 -13.057 1.00 95.31 70 GLN A O 1
ATOM 549 N N . ASP A 1 71 ? 2.982 -5.251 -13.458 1.00 96.12 71 ASP A N 1
ATOM 550 C CA . ASP A 1 71 ? 2.765 -6.437 -12.623 1.00 96.12 71 ASP A CA 1
ATOM 551 C C . ASP A 1 71 ? 2.407 -6.040 -11.186 1.00 96.12 71 ASP A C 1
ATOM 553 O O . ASP A 1 71 ? 1.381 -6.470 -10.659 1.00 96.12 71 ASP A O 1
ATOM 557 N N . TYR A 1 72 ? 3.177 -5.123 -10.591 1.00 96.38 72 TYR A N 1
ATOM 558 C CA . TYR A 1 72 ? 2.914 -4.614 -9.246 1.00 96.38 72 TYR A CA 1
ATOM 559 C C . TYR A 1 72 ? 1.493 -4.056 -9.098 1.00 96.38 72 TYR A C 1
ATOM 561 O O . TYR A 1 72 ? 0.773 -4.427 -8.168 1.00 96.38 72 TYR A O 1
ATOM 569 N N . THR A 1 73 ? 1.073 -3.190 -10.026 1.00 97.06 73 THR A N 1
ATOM 570 C CA . THR A 1 73 ? -0.253 -2.555 -9.980 1.00 97.06 73 THR A CA 1
ATOM 571 C C . THR A 1 73 ? -1.362 -3.595 -10.093 1.00 97.06 73 THR A C 1
ATOM 573 O O . THR A 1 73 ? -2.301 -3.585 -9.298 1.00 97.06 73 THR A O 1
ATOM 576 N N . LEU A 1 74 ? -1.252 -4.509 -11.060 1.00 97.69 74 LEU A N 1
ATOM 577 C CA . LEU A 1 74 ? -2.280 -5.515 -11.321 1.00 97.69 74 LEU A CA 1
ATOM 578 C C . LEU A 1 74 ? -2.404 -6.507 -10.163 1.00 97.69 74 LEU A C 1
ATOM 580 O O . LEU A 1 74 ? -3.518 -6.808 -9.737 1.00 97.69 74 LEU A O 1
ATOM 584 N N . ARG A 1 75 ? -1.280 -6.956 -9.596 1.00 98.31 75 ARG A N 1
ATOM 585 C CA . ARG A 1 75 ? -1.269 -7.857 -8.435 1.00 98.31 75 ARG A CA 1
ATOM 586 C C . ARG A 1 75 ? -1.808 -7.193 -7.176 1.00 98.31 75 ARG A C 1
ATOM 588 O O . ARG A 1 75 ? -2.489 -7.851 -6.394 1.00 98.31 75 ARG A O 1
ATOM 595 N N . MET A 1 76 ? -1.544 -5.902 -6.983 1.00 97.94 76 MET A N 1
ATOM 596 C CA . MET A 1 76 ? -2.123 -5.140 -5.877 1.00 97.94 76 MET A CA 1
ATOM 597 C C . MET A 1 76 ? -3.637 -5.014 -5.992 1.00 97.94 76 MET A C 1
ATOM 599 O O . MET A 1 76 ? -4.341 -5.250 -5.010 1.00 97.94 76 MET A O 1
ATOM 603 N N . ILE A 1 77 ? -4.142 -4.686 -7.183 1.00 97.06 77 ILE A N 1
ATOM 604 C CA . ILE A 1 77 ? -5.583 -4.604 -7.441 1.00 97.06 77 ILE A CA 1
ATOM 605 C C . ILE A 1 77 ? -6.246 -5.966 -7.209 1.00 97.06 77 ILE A C 1
ATOM 607 O O . ILE A 1 77 ? -7.248 -6.029 -6.498 1.00 97.06 77 ILE A O 1
ATOM 611 N N . ASP A 1 78 ? -5.671 -7.044 -7.751 1.00 97.81 78 ASP A N 1
ATOM 612 C CA . ASP A 1 78 ? -6.190 -8.405 -7.578 1.00 97.81 78 ASP A CA 1
ATOM 613 C C . ASP A 1 78 ? -6.208 -8.827 -6.103 1.00 97.81 78 ASP A C 1
ATOM 615 O O . ASP A 1 78 ? -7.233 -9.286 -5.594 1.00 97.81 78 ASP A O 1
ATOM 619 N N . LEU A 1 79 ? -5.107 -8.602 -5.375 1.00 98.31 79 LEU A N 1
ATOM 620 C CA . LEU A 1 79 ? -5.034 -8.906 -3.949 1.00 98.31 79 LEU A CA 1
ATOM 621 C C . LEU A 1 79 ? -6.097 -8.136 -3.161 1.00 98.31 79 LEU A C 1
ATOM 623 O O . LEU A 1 79 ? -6.837 -8.761 -2.401 1.00 98.31 79 LEU A O 1
ATOM 627 N N . CYS A 1 80 ? -6.183 -6.814 -3.342 1.00 96.31 80 CYS A N 1
ATOM 628 C CA . CYS A 1 80 ? -7.121 -5.968 -2.601 1.00 96.31 80 CYS A CA 1
ATOM 629 C C . CYS A 1 80 ? -8.575 -6.357 -2.885 1.00 96.31 80 CYS A C 1
ATOM 631 O O . CYS A 1 80 ? -9.369 -6.469 -1.950 1.00 96.31 80 CYS A O 1
ATOM 633 N N . ALA A 1 81 ? -8.905 -6.655 -4.147 1.00 94.94 81 ALA A N 1
ATOM 634 C CA . ALA A 1 81 ? -10.220 -7.152 -4.538 1.00 94.94 81 ALA A CA 1
ATOM 635 C C . ALA A 1 81 ? -10.534 -8.512 -3.894 1.00 94.94 81 ALA A C 1
ATOM 637 O O . ALA A 1 81 ? -11.628 -8.706 -3.365 1.00 94.94 81 ALA A O 1
ATOM 638 N N . ARG A 1 82 ? -9.571 -9.442 -3.881 1.00 97.31 82 ARG A N 1
ATOM 639 C CA . ARG A 1 82 ? -9.742 -10.791 -3.322 1.00 97.31 82 ARG A CA 1
ATOM 640 C C . ARG A 1 82 ? -9.962 -10.797 -1.811 1.00 97.31 82 ARG A C 1
ATOM 642 O O . ARG A 1 82 ? -10.726 -11.627 -1.326 1.00 97.31 82 ARG A O 1
ATOM 649 N N . ILE A 1 83 ? -9.283 -9.922 -1.070 1.00 96.75 83 ILE A N 1
ATOM 650 C CA . ILE A 1 83 ? -9.395 -9.857 0.399 1.00 96.75 83 ILE A CA 1
ATOM 651 C C . ILE A 1 83 ? -10.389 -8.791 0.884 1.00 96.75 83 ILE A C 1
ATOM 653 O O . ILE A 1 83 ? -10.628 -8.689 2.083 1.00 96.75 83 ILE A O 1
ATOM 657 N N . GLY A 1 84 ? -10.979 -8.016 -0.030 1.00 95.06 84 GLY A N 1
ATOM 658 C CA . GLY A 1 84 ? -12.036 -7.054 0.274 1.00 95.06 84 GLY A CA 1
ATOM 659 C C . GLY A 1 84 ? -11.572 -5.812 1.038 1.00 95.06 84 GLY A C 1
ATOM 660 O O . GLY A 1 84 ? -12.335 -5.288 1.848 1.00 95.06 84 GLY A O 1
ATOM 661 N N . VAL A 1 85 ? -10.346 -5.332 0.801 1.00 93.81 85 VAL A N 1
ATOM 662 C CA . VAL A 1 85 ? -9.856 -4.078 1.401 1.00 93.81 85 VAL A CA 1
ATOM 663 C C . VAL A 1 85 ? -9.951 -2.900 0.454 1.00 93.81 85 VAL A C 1
ATOM 665 O O . VAL A 1 85 ? -9.862 -3.042 -0.763 1.00 93.81 85 VAL A O 1
ATOM 668 N N . ARG A 1 86 ? -10.092 -1.707 1.034 1.00 94.88 86 ARG A N 1
ATOM 669 C CA . ARG A 1 86 ? -10.043 -0.461 0.275 1.00 94.88 86 ARG A CA 1
ATOM 670 C C . ARG A 1 86 ? -8.606 -0.118 -0.075 1.00 94.88 86 ARG A C 1
ATOM 672 O O . ARG A 1 86 ? -7.711 -0.175 0.773 1.00 94.88 86 ARG A O 1
ATOM 679 N N . HIS A 1 87 ? -8.417 0.338 -1.302 1.00 95.56 87 HIS A N 1
ATOM 680 C CA . HIS A 1 87 ? -7.139 0.827 -1.782 1.00 95.56 87 HIS A CA 1
ATOM 681 C C . HIS A 1 87 ? -7.302 2.078 -2.640 1.00 95.56 87 HIS A C 1
ATOM 683 O O . HIS A 1 87 ? -8.354 2.335 -3.221 1.00 95.56 87 HIS A O 1
ATOM 689 N N . TYR A 1 88 ? -6.224 2.845 -2.715 1.00 95.31 88 TYR A N 1
ATOM 690 C CA . TYR A 1 88 ? -6.043 3.954 -3.635 1.00 95.31 88 TYR A CA 1
ATOM 691 C C . TYR A 1 88 ? -4.752 3.727 -4.418 1.00 95.31 88 TYR A C 1
ATOM 693 O O . TYR A 1 88 ? -3.690 3.540 -3.823 1.00 95.31 88 TYR A O 1
ATOM 701 N N . ILE A 1 89 ? -4.837 3.743 -5.746 1.00 95.94 89 ILE A N 1
ATOM 702 C CA . ILE A 1 89 ? -3.671 3.669 -6.629 1.00 95.94 89 ILE A CA 1
ATOM 703 C C . ILE A 1 89 ? -3.182 5.089 -6.907 1.00 95.94 89 ILE A C 1
ATOM 705 O O . ILE A 1 89 ? -3.932 5.930 -7.420 1.00 95.94 89 ILE A O 1
ATOM 709 N N . GLU A 1 90 ? -1.924 5.360 -6.580 1.00 93.56 90 GLU A N 1
ATOM 710 C CA . GLU A 1 90 ? -1.320 6.667 -6.786 1.00 93.56 90 GLU A CA 1
ATOM 711 C C . GLU A 1 90 ? -1.157 7.015 -8.269 1.00 93.56 90 GLU A C 1
ATOM 713 O O . GLU A 1 90 ? -1.124 6.161 -9.159 1.00 93.56 90 GLU A O 1
ATOM 718 N N . ARG A 1 91 ? -1.100 8.323 -8.545 1.00 92.25 91 ARG A N 1
ATOM 719 C CA . ARG A 1 91 ? -1.184 8.890 -9.901 1.00 92.25 91 ARG A CA 1
ATOM 720 C C . ARG A 1 91 ? -0.107 8.365 -10.847 1.00 92.25 91 ARG A C 1
ATOM 722 O O . ARG A 1 91 ? -0.325 8.257 -12.049 1.00 92.25 91 ARG A O 1
ATOM 729 N N . ASP A 1 92 ? 1.066 8.070 -10.315 1.00 91.12 92 ASP A N 1
ATOM 730 C CA . ASP A 1 92 ? 2.205 7.546 -11.059 1.00 91.12 92 ASP A CA 1
ATOM 731 C C . ASP A 1 92 ? 1.991 6.118 -11.592 1.00 91.12 92 ASP A C 1
ATOM 733 O O . ASP A 1 92 ? 2.665 5.741 -12.554 1.00 91.12 92 ASP A O 1
ATOM 737 N N . LEU A 1 93 ? 1.055 5.352 -11.025 1.00 94.12 93 LEU A N 1
ATOM 738 C CA . LEU A 1 93 ? 0.645 4.014 -11.465 1.00 94.12 93 LEU A CA 1
ATOM 739 C C . LEU A 1 93 ? -0.633 4.021 -12.323 1.00 94.12 93 LEU A C 1
ATOM 741 O O . LEU A 1 93 ? -1.012 2.977 -12.850 1.00 94.12 93 LEU A O 1
ATOM 745 N N . HIS A 1 94 ? -1.287 5.174 -12.528 1.00 94.56 94 HIS A N 1
ATOM 746 C CA . HIS A 1 94 ? -2.581 5.247 -13.234 1.00 94.56 94 HIS A CA 1
ATOM 747 C C . HIS A 1 94 ? -2.557 4.667 -14.651 1.00 94.56 94 HIS A C 1
ATOM 749 O O . HIS A 1 94 ? -3.560 4.120 -15.098 1.00 94.56 94 HIS A O 1
ATOM 755 N N . HIS A 1 95 ? -1.423 4.730 -15.353 1.00 94.88 95 HIS A N 1
ATOM 756 C CA . HIS A 1 95 ? -1.301 4.152 -16.697 1.00 94.88 95 HIS A CA 1
ATOM 757 C C . HIS A 1 95 ? -1.363 2.615 -16.732 1.00 94.88 95 HIS A C 1
ATOM 759 O O . HIS A 1 95 ? -1.522 2.055 -17.811 1.00 94.88 95 HIS A O 1
ATOM 765 N N . TYR A 1 96 ? -1.249 1.937 -15.585 1.00 95.88 96 TYR A N 1
ATOM 766 C CA . TYR A 1 96 ? -1.398 0.482 -15.473 1.00 95.88 96 TYR A CA 1
ATOM 767 C C . TYR A 1 96 ? -2.782 0.056 -14.976 1.00 95.88 96 TYR A C 1
ATOM 769 O O . TYR A 1 96 ? -3.026 -1.139 -14.812 1.00 95.88 96 TYR A O 1
ATOM 777 N N . LEU A 1 97 ? -3.687 1.004 -14.715 1.00 95.19 97 LEU A N 1
ATOM 778 C CA . LEU A 1 97 ? -5.031 0.672 -14.263 1.00 95.19 97 LEU A CA 1
ATOM 779 C C . LEU A 1 97 ? -5.805 -0.062 -15.368 1.00 95.19 97 LEU A C 1
ATOM 781 O O . LEU A 1 97 ? -5.801 0.383 -16.521 1.00 95.19 97 LEU A O 1
ATOM 785 N N . PRO A 1 98 ? -6.529 -1.143 -15.028 1.00 93.44 98 PRO A N 1
ATOM 786 C CA . PRO A 1 98 ? -7.508 -1.729 -15.930 1.00 93.44 98 PRO A CA 1
ATOM 787 C C . PRO A 1 98 ? -8.549 -0.689 -16.365 1.00 93.44 98 PRO A C 1
ATOM 789 O O . PRO A 1 98 ? -8.920 0.210 -15.605 1.00 93.44 98 PRO A O 1
ATOM 792 N N . SER A 1 99 ? -9.057 -0.811 -17.591 1.00 91.69 99 SER A N 1
ATOM 793 C CA . SER A 1 99 ? -10.107 0.084 -18.082 1.00 91.69 99 SER A CA 1
ATOM 794 C C . SER A 1 99 ? -11.354 0.006 -17.198 1.00 91.69 99 SER A C 1
ATOM 796 O O . SER A 1 99 ? -11.870 -1.078 -16.944 1.00 91.69 99 SER A O 1
ATOM 798 N N . GLY A 1 100 ? -11.842 1.163 -16.747 1.00 87.38 100 GLY A N 1
ATOM 799 C CA . GLY A 1 100 ? -13.012 1.246 -15.869 1.00 87.38 100 GLY A CA 1
ATOM 800 C C . GLY A 1 100 ? -12.748 0.875 -14.406 1.00 87.38 100 GLY A C 1
ATOM 801 O O . GLY A 1 100 ? -13.707 0.763 -13.650 1.00 87.38 100 GLY A O 1
ATOM 802 N N . HIS A 1 101 ? -11.485 0.693 -13.997 1.00 88.25 101 HIS A N 1
ATOM 803 C CA . HIS A 1 101 ? -11.128 0.464 -12.595 1.00 88.25 101 HIS A CA 1
ATOM 804 C C . HIS A 1 101 ? -11.541 1.657 -11.722 1.00 88.25 101 HIS A C 1
ATOM 806 O O . HIS A 1 101 ? -11.124 2.789 -11.978 1.00 88.25 101 HIS A O 1
ATOM 812 N N . ASP A 1 102 ? -12.338 1.397 -10.684 1.00 86.88 102 ASP A N 1
ATOM 813 C CA . ASP A 1 102 ? -12.735 2.414 -9.711 1.00 86.88 102 ASP A CA 1
ATOM 814 C C . ASP A 1 102 ? -11.571 2.709 -8.753 1.00 86.88 102 ASP A C 1
ATOM 816 O O . ASP A 1 102 ? -11.066 1.823 -8.060 1.00 86.88 102 ASP A O 1
ATOM 820 N N . ASN A 1 103 ? -11.109 3.959 -8.746 1.00 87.69 103 ASN A N 1
ATOM 821 C CA . ASN A 1 103 ? -9.984 4.417 -7.933 1.00 87.69 103 ASN A CA 1
ATOM 822 C C . ASN A 1 103 ? -10.369 5.690 -7.165 1.00 87.69 103 ASN A C 1
ATOM 824 O O . ASN A 1 103 ? -9.971 6.796 -7.556 1.00 87.69 103 ASN A O 1
ATOM 828 N N . PRO A 1 104 ? -11.175 5.573 -6.098 1.00 80.69 104 PRO A N 1
ATOM 829 C CA . PRO A 1 104 ? -11.657 6.733 -5.369 1.00 80.69 104 PRO A CA 1
ATOM 830 C C . PRO A 1 104 ? -10.497 7.429 -4.644 1.00 80.69 104 PRO A C 1
ATOM 832 O O . PRO A 1 104 ? -9.906 6.897 -3.708 1.00 80.69 104 PRO A O 1
ATOM 835 N N . SER A 1 105 ? -10.191 8.664 -5.048 1.00 69.44 105 SER A N 1
ATOM 836 C CA . SER A 1 105 ? -9.175 9.507 -4.393 1.00 69.44 105 SER A CA 1
ATOM 837 C C . SER A 1 105 ? -9.611 10.031 -3.020 1.00 69.44 105 SER A C 1
ATOM 839 O O . SER A 1 105 ? -8.786 10.524 -2.250 1.00 69.44 105 SER A O 1
ATOM 841 N N . GLN A 1 106 ? -10.904 9.920 -2.705 1.00 65.56 106 GLN A N 1
ATOM 842 C CA . GLN A 1 106 ? -11.502 10.337 -1.444 1.00 65.56 106 GLN A CA 1
ATOM 843 C C . GLN A 1 106 ? -12.199 9.143 -0.799 1.00 65.56 106 GLN A C 1
ATOM 845 O O . GLN A 1 106 ? -13.319 8.785 -1.155 1.00 65.56 106 GLN A O 1
ATOM 850 N N . VAL A 1 107 ? -11.529 8.530 0.172 1.00 70.19 107 VAL A N 1
ATOM 851 C CA . VAL A 1 107 ? -12.148 7.549 1.063 1.00 70.19 107 VAL A CA 1
ATOM 852 C C . VAL A 1 107 ? -12.576 8.292 2.319 1.00 70.19 107 VAL A C 1
ATOM 854 O O . VAL A 1 107 ? -11.752 8.963 2.939 1.00 70.19 107 VAL A O 1
ATOM 857 N N . ALA A 1 108 ? -13.860 8.206 2.674 1.00 71.75 108 ALA A N 1
ATOM 858 C CA . ALA A 1 108 ? -14.375 8.821 3.891 1.00 71.75 108 ALA A CA 1
ATOM 859 C C . ALA A 1 108 ? -13.617 8.271 5.110 1.00 71.75 108 ALA A C 1
ATOM 861 O O . ALA A 1 108 ? -13.628 7.066 5.377 1.00 71.75 108 ALA A O 1
ATOM 862 N N . GLN A 1 109 ? -12.929 9.171 5.810 1.00 74.62 109 GLN A N 1
ATOM 863 C CA . GLN A 1 109 ? -12.199 8.881 7.039 1.00 74.62 109 GLN A CA 1
ATOM 864 C C . GLN A 1 109 ? -13.153 9.202 8.185 1.00 74.62 109 GLN A C 1
ATOM 866 O O . GLN A 1 109 ? -13.487 10.366 8.405 1.00 74.62 109 GLN A O 1
ATOM 871 N N . HIS A 1 110 ? -13.672 8.171 8.841 1.00 64.81 110 HIS A N 1
ATOM 872 C CA . HIS A 1 110 ? -14.550 8.336 9.995 1.00 64.81 110 HIS A CA 1
ATOM 873 C C . HIS A 1 110 ? -13.710 8.317 11.279 1.00 64.81 110 HIS A C 1
ATOM 875 O O . HIS A 1 110 ? -12.724 7.585 11.357 1.00 64.81 110 HIS A O 1
ATOM 881 N N . PHE A 1 111 ? -14.091 9.149 12.245 1.00 54.44 111 PHE A N 1
ATOM 882 C CA . PHE A 1 111 ? -13.506 9.240 13.584 1.00 54.44 111 PHE A CA 1
ATOM 883 C C . PHE A 1 111 ? -14.596 8.995 14.622 1.00 54.44 111 PHE A C 1
ATOM 885 O O . PHE A 1 111 ? -15.756 9.381 14.332 1.00 54.44 111 PHE A O 1
#

Radius of gyration: 14.86 Å; Cα contacts (8 Å, |Δi|>4): 127; chains: 1; bounding box: 33×23×42 Å

Sequence 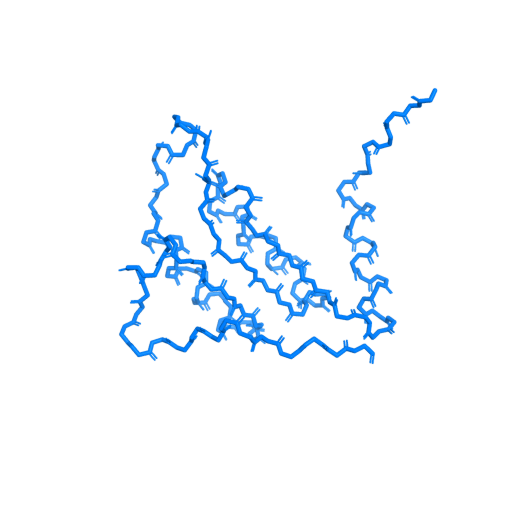(111 aa):
MGVHAVFPDDRLAALKAFHEKGIFTWVSLEPTLDVESSLAIVVATHGFVDLFKV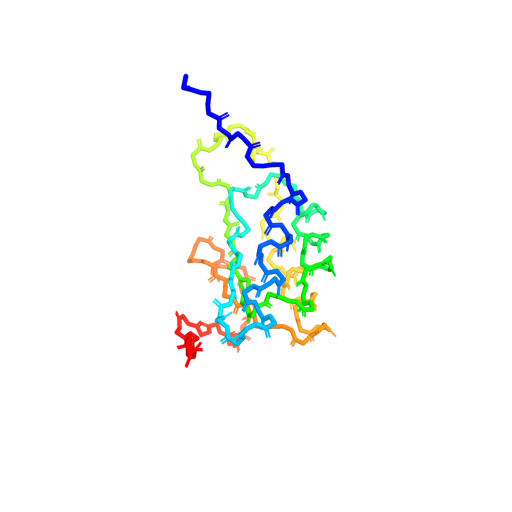GKANYLGEYSKGLDWQDYTLRMIDLCARIGVRHYIERDLHHYLPSGHDNPSQVAQHF

Foldseek 3Di:
DDPPPPPPVNVLVVLQVCQVVVFAAEDECPQPQDLVVSLVCCVVRVVRHQEYEYEYHPPPPCSRPPDPLLVSVVVVVVSCVVVVHHYAYDPVSVVSDDPPDDHDPDDDGDD

Solvent-accessible surface area (backbone atoms only — not comparable to full-atom values): 6767 Å² total; per-residue (Å²): 137,78,84,78,77,72,51,72,67,57,53,54,50,49,39,38,57,35,32,79,70,55,37,70,29,70,45,70,45,57,66,41,76,47,66,66,59,54,53,49,51,48,73,76,38,55,94,38,39,64,31,40,35,46,46,66,44,71,95,47,74,69,71,47,67,83,68,58,62,52,60,46,48,48,53,49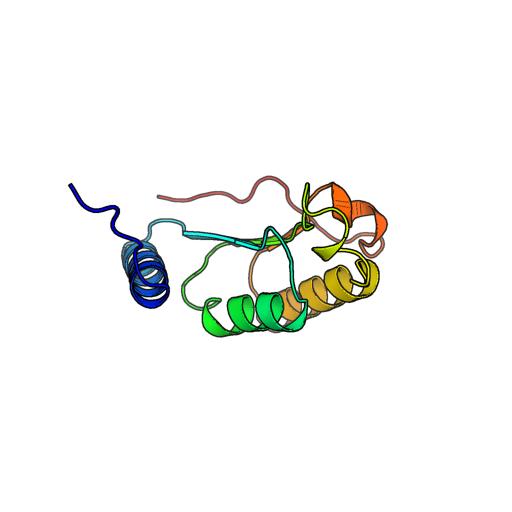,52,51,50,32,63,75,73,71,53,52,60,31,73,32,79,91,52,52,90,51,56,61,89,87,64,88,63,59,91,74,74,90,79,58,116